Pr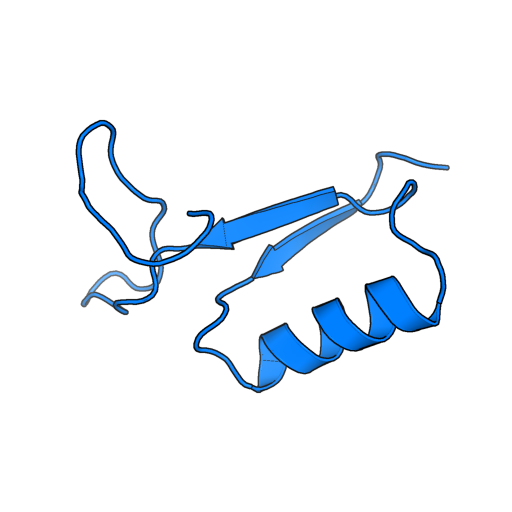otein AF-A0A0G4KY58-F1 (afdb_monomer_lite)

Organism: Verticillium longisporum (NCBI:txid100787)

Foldseek 3Di:
DAPPAEAEAEPLDPVRVVVVVVCVVVVVPRRYYYDYWANDADPVGTHHDDPPDDGPDDD

pLDDT: mean 92.57, std 7.97, range [61.38, 98.56]

Sequence (59 aa):
MAGRYHIYASYACPWAHRTLITRRLKGLDDMISFSVVHWHLGEKGWRFVEKGEDVPGDN

Radius of gyration: 12.65 Å; chains: 1; bounding box: 25×21×34 Å

Secondary structure (DSSP, 8-state):
-TTSEEEEE-TT-HHHHHHHHHHHHTT-TTTEEEEEPPSS-BTTB--PPPTT---SS--

Structure (mmCIF, N/CA/C/O backbone):
data_AF-A0A0G4KY58-F1
#
_entry.id   AF-A0A0G4KY58-F1
#
loop_
_atom_site.group_PDB
_atom_site.id
_atom_site.type_symbol
_atom_site.label_atom_id
_atom_site.label_alt_id
_atom_site.label_comp_id
_atom_site.label_asym_id
_atom_site.label_entity_id
_atom_site.label_seq_id
_atom_site.pdbx_PDB_ins_code
_atom_site.Cartn_x
_atom_site.Cartn_y
_atom_site.Cartn_z
_atom_site.occupancy
_atom_site.B_iso_or_equiv
_atom_site.auth_seq_id
_atom_site.auth_comp_id
_atom_site.auth_asym_id
_atom_site.auth_atom_id
_atom_site.pdbx_PDB_model_num
ATOM 1 N N . MET A 1 1 ? -11.803 7.878 14.151 1.00 70.88 1 MET A N 1
ATOM 2 C CA . MET A 1 1 ? -12.711 8.005 12.990 1.00 70.88 1 MET A CA 1
ATOM 3 C C . MET A 1 1 ? -12.251 7.027 11.925 1.00 70.88 1 MET A C 1
ATOM 5 O O . MET A 1 1 ? -11.064 7.045 11.611 1.00 70.88 1 MET A O 1
ATOM 9 N N . ALA A 1 2 ? -13.144 6.169 11.431 1.00 86.69 2 ALA A N 1
ATOM 10 C CA . ALA A 1 2 ? -12.867 5.303 10.283 1.00 86.69 2 ALA A CA 1
ATOM 11 C C . ALA A 1 2 ? -12.812 6.134 8.985 1.00 86.69 2 ALA A C 1
ATOM 13 O O . ALA A 1 2 ? -13.417 7.205 8.923 1.00 86.69 2 ALA A O 1
ATOM 14 N N . GLY A 1 3 ? -12.056 5.675 7.980 1.00 91.75 3 GLY A N 1
ATOM 15 C CA . GLY A 1 3 ? -12.003 6.307 6.652 1.00 91.75 3 GLY A CA 1
ATOM 16 C C . GLY A 1 3 ? -11.066 7.516 6.506 1.00 91.75 3 GLY A C 1
ATOM 17 O O . GLY A 1 3 ? -11.057 8.150 5.458 1.00 91.75 3 GLY A O 1
ATOM 18 N N . ARG A 1 4 ? -10.259 7.850 7.526 1.00 96.81 4 ARG A N 1
ATOM 19 C CA . ARG A 1 4 ? -9.278 8.957 7.453 1.00 96.81 4 ARG A CA 1
ATOM 20 C C . ARG A 1 4 ? -7.944 8.553 6.819 1.00 96.81 4 ARG A C 1
ATOM 22 O O . ARG A 1 4 ? -7.291 9.385 6.198 1.00 96.81 4 ARG A O 1
ATOM 29 N N . TYR A 1 5 ? -7.504 7.317 7.047 1.00 97.81 5 TYR A N 1
ATOM 30 C CA . TYR A 1 5 ? -6.171 6.851 6.669 1.00 97.81 5 TYR A CA 1
ATOM 31 C C . TYR A 1 5 ? -6.255 5.772 5.594 1.00 97.81 5 TYR A C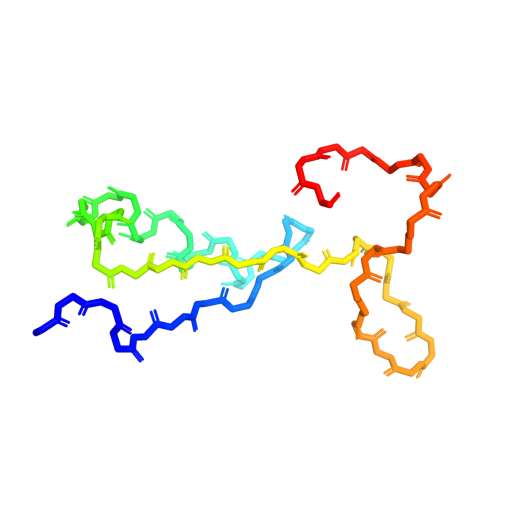 1
ATOM 33 O O . TYR A 1 5 ? -7.141 4.919 5.635 1.00 97.81 5 TYR A O 1
ATOM 41 N N . HIS A 1 6 ? -5.296 5.806 4.671 1.00 97.25 6 HIS A N 1
ATOM 42 C CA . HIS A 1 6 ? -5.158 4.849 3.583 1.00 97.25 6 HIS A CA 1
ATOM 43 C C . HIS A 1 6 ? -3.699 4.406 3.464 1.00 97.25 6 HIS A C 1
ATOM 45 O O . HIS A 1 6 ? -2.793 5.238 3.550 1.00 97.25 6 HIS A O 1
ATOM 51 N N . ILE A 1 7 ? -3.467 3.109 3.279 1.00 97.69 7 ILE A N 1
ATOM 52 C CA . ILE A 1 7 ? -2.129 2.541 3.084 1.00 97.69 7 ILE A CA 1
ATOM 53 C C . ILE A 1 7 ? -1.917 2.263 1.594 1.00 97.69 7 ILE A C 1
ATOM 55 O O . ILE A 1 7 ? -2.689 1.535 0.984 1.00 97.69 7 ILE A O 1
ATOM 59 N N . TYR A 1 8 ? -0.832 2.780 1.024 1.00 97.25 8 TYR A N 1
ATOM 60 C CA . TYR A 1 8 ? -0.337 2.338 -0.281 1.00 97.25 8 TYR A CA 1
ATOM 61 C C . TYR A 1 8 ? 0.783 1.323 -0.058 1.00 97.25 8 TYR A C 1
ATOM 63 O O . TYR A 1 8 ? 1.745 1.616 0.659 1.00 97.25 8 TYR A O 1
ATOM 71 N N . ALA A 1 9 ? 0.647 0.123 -0.618 1.00 96.56 9 ALA A N 1
ATOM 72 C CA . ALA A 1 9 ? 1.558 -0.989 -0.357 1.00 96.56 9 ALA A CA 1
ATOM 73 C C . ALA A 1 9 ? 1.917 -1.751 -1.635 1.00 96.56 9 ALA A C 1
ATOM 75 O O . ALA A 1 9 ? 1.172 -1.740 -2.601 1.00 96.56 9 ALA A O 1
ATOM 76 N N . SER A 1 10 ? 3.047 -2.453 -1.618 1.00 94.56 10 SER A N 1
ATOM 77 C CA . SER A 1 10 ? 3.393 -3.463 -2.622 1.00 94.56 10 SER A CA 1
ATOM 78 C C . SER A 1 10 ? 3.513 -4.807 -1.919 1.00 94.56 10 SER A C 1
ATOM 80 O O . SER A 1 10 ? 4.221 -4.899 -0.910 1.00 94.56 10 SER A O 1
ATOM 82 N N . TYR A 1 11 ? 2.871 -5.852 -2.448 1.00 94.00 11 TYR A N 1
ATOM 83 C CA . TYR A 1 11 ? 3.018 -7.206 -1.904 1.00 94.00 11 TYR A CA 1
ATOM 84 C C . TYR A 1 11 ? 4.451 -7.742 -2.017 1.00 94.00 11 TYR A C 1
ATOM 86 O O . TYR A 1 11 ? 4.854 -8.563 -1.196 1.00 94.00 11 TYR A O 1
ATOM 94 N N . ALA A 1 12 ? 5.246 -7.232 -2.964 1.00 93.31 12 ALA A N 1
ATOM 95 C CA . ALA A 1 12 ? 6.650 -7.609 -3.129 1.00 93.31 12 ALA A CA 1
ATOM 96 C C . ALA A 1 12 ? 7.580 -6.987 -2.066 1.00 93.31 12 ALA A C 1
ATOM 98 O O . ALA A 1 12 ? 8.728 -7.404 -1.918 1.00 93.31 12 ALA A O 1
ATOM 99 N N . CYS A 1 13 ? 7.119 -5.976 -1.323 1.00 95.44 13 CYS A N 1
ATOM 100 C CA . CYS A 1 13 ? 7.955 -5.215 -0.402 1.00 95.44 13 CYS A CA 1
ATOM 101 C C . CYS A 1 13 ? 7.852 -5.752 1.041 1.00 95.44 13 CYS A C 1
ATOM 103 O O . CYS A 1 13 ? 6.792 -5.625 1.663 1.00 95.44 13 CYS A O 1
ATOM 105 N N . PRO A 1 14 ? 8.948 -6.251 1.653 1.00 97.38 14 PRO A N 1
ATOM 106 C CA . PRO A 1 14 ? 8.906 -6.792 3.016 1.00 97.38 14 PRO A CA 1
ATOM 107 C C . PRO A 1 14 ? 8.590 -5.720 4.066 1.00 97.38 14 PRO A C 1
ATOM 109 O O . PRO A 1 14 ? 8.052 -6.022 5.130 1.00 97.38 14 PRO A O 1
ATOM 112 N N . TRP A 1 15 ? 8.896 -4.454 3.775 1.00 97.94 15 TRP A N 1
ATOM 113 C CA . TRP A 1 15 ? 8.598 -3.326 4.656 1.00 97.94 15 TRP A CA 1
ATOM 114 C C . TRP A 1 15 ? 7.100 -3.021 4.681 1.00 97.94 15 TRP A C 1
ATOM 116 O O . TRP A 1 15 ? 6.517 -2.906 5.757 1.00 97.94 15 TRP A O 1
ATOM 126 N N . ALA A 1 16 ? 6.467 -2.958 3.505 1.00 97.44 16 ALA A N 1
ATOM 127 C CA . ALA A 1 16 ? 5.024 -2.763 3.385 1.00 97.44 16 ALA A CA 1
ATOM 128 C C . ALA A 1 16 ? 4.256 -3.962 3.960 1.00 97.44 16 ALA A C 1
ATOM 130 O O . ALA A 1 16 ? 3.250 -3.794 4.642 1.00 97.44 16 ALA A O 1
ATOM 131 N N . HIS A 1 17 ? 4.779 -5.175 3.785 1.00 96.44 17 HIS A N 1
ATOM 132 C CA . HIS A 1 17 ? 4.151 -6.378 4.318 1.00 96.44 17 HIS A CA 1
ATOM 133 C C . HIS A 1 17 ? 3.988 -6.341 5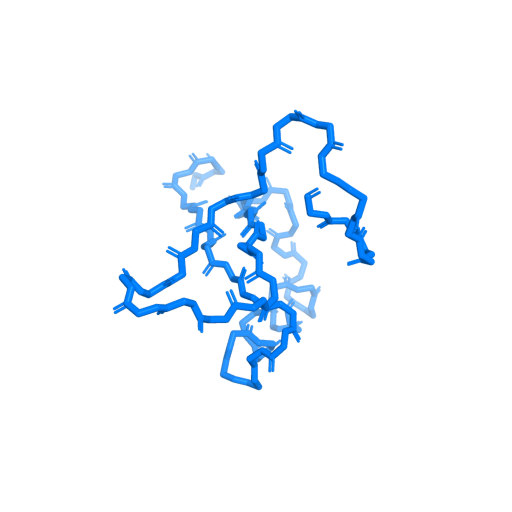.854 1.00 96.44 17 HIS A C 1
ATOM 135 O O . HIS A 1 17 ? 2.971 -6.791 6.381 1.00 96.44 17 HIS A O 1
ATOM 141 N N . ARG A 1 18 ? 4.920 -5.715 6.593 1.00 98.44 18 ARG A N 1
ATOM 142 C CA . ARG A 1 18 ? 4.794 -5.524 8.056 1.00 98.44 18 ARG A CA 1
ATOM 143 C C . ARG A 1 18 ? 3.555 -4.716 8.437 1.00 98.44 18 ARG A C 1
ATOM 145 O O . ARG A 1 18 ? 2.898 -5.038 9.431 1.00 98.44 18 ARG A O 1
ATOM 152 N N . THR A 1 19 ? 3.239 -3.666 7.676 1.00 98.19 19 THR A N 1
ATOM 153 C CA . THR A 1 19 ? 2.081 -2.810 7.968 1.00 98.19 19 THR A CA 1
ATOM 154 C C . THR A 1 19 ? 0.783 -3.549 7.668 1.00 98.19 19 THR A C 1
ATOM 156 O O . THR A 1 19 ? -0.137 -3.484 8.480 1.00 98.19 19 THR A O 1
ATOM 159 N N . LEU A 1 20 ? 0.736 -4.331 6.584 1.00 97.38 20 LEU A N 1
ATOM 160 C CA . LEU A 1 20 ? -0.423 -5.153 6.224 1.00 97.38 20 LEU A CA 1
ATOM 161 C C . LEU A 1 20 ? -0.683 -6.276 7.241 1.00 97.38 20 LEU A C 1
ATOM 163 O O . LEU A 1 20 ? -1.820 -6.435 7.688 1.00 97.38 20 LEU A O 1
ATOM 167 N N . ILE A 1 21 ? 0.361 -6.991 7.686 1.00 98.19 21 ILE A N 1
ATOM 168 C CA . ILE A 1 21 ? 0.239 -7.981 8.771 1.00 98.19 21 ILE A CA 1
ATOM 169 C C . ILE A 1 21 ? -0.299 -7.306 10.034 1.00 98.19 21 ILE A C 1
ATOM 171 O O . ILE A 1 21 ? -1.267 -7.776 10.628 1.00 98.19 21 ILE A O 1
ATOM 175 N N . THR A 1 22 ? 0.305 -6.190 10.449 1.00 98.50 22 THR A N 1
ATOM 176 C CA . THR A 1 22 ? -0.092 -5.499 11.684 1.00 98.50 22 THR A CA 1
ATOM 177 C C . THR A 1 22 ? -1.527 -4.988 11.597 1.00 98.50 22 THR A C 1
ATOM 179 O O . THR A 1 22 ? -2.283 -5.148 12.554 1.00 98.50 22 THR A O 1
ATOM 182 N N . ARG A 1 23 ? -1.930 -4.433 10.447 1.00 97.81 23 ARG A N 1
ATOM 183 C CA . ARG A 1 23 ? -3.307 -4.004 10.169 1.00 97.81 23 ARG A CA 1
ATOM 184 C C . ARG A 1 23 ? -4.289 -5.145 10.429 1.00 97.81 23 ARG A C 1
ATOM 186 O O . ARG A 1 23 ? -5.265 -4.936 11.146 1.00 97.81 23 ARG A O 1
ATOM 193 N N . ARG A 1 24 ? -3.998 -6.345 9.915 1.00 97.75 24 ARG A N 1
ATOM 194 C CA . ARG A 1 24 ? -4.858 -7.519 10.104 1.00 97.75 24 ARG A CA 1
ATOM 195 C C . ARG A 1 24 ? -4.845 -8.031 11.544 1.00 97.75 24 ARG A C 1
ATOM 197 O O . ARG A 1 24 ? -5.904 -8.236 12.124 1.00 97.75 24 ARG A O 1
ATOM 204 N N . LEU A 1 25 ? -3.668 -8.185 12.152 1.00 98.56 25 LEU A N 1
ATOM 205 C CA . LEU A 1 25 ? -3.533 -8.665 13.536 1.00 98.56 25 LEU A CA 1
ATOM 206 C C . LEU A 1 25 ? -4.183 -7.732 14.565 1.00 98.56 25 LEU A C 1
ATOM 208 O O . LEU A 1 25 ? -4.560 -8.174 15.648 1.00 98.56 25 LEU A O 1
ATOM 212 N N . LYS A 1 26 ? -4.296 -6.440 14.250 1.00 98.12 26 LYS A N 1
ATOM 213 C CA . LYS A 1 26 ? -4.957 -5.442 15.098 1.00 98.12 26 LYS A CA 1
ATOM 214 C C . LYS A 1 26 ? -6.431 -5.221 14.749 1.00 98.12 26 LYS A C 1
ATOM 216 O O . LYS A 1 26 ? -7.050 -4.369 15.377 1.00 98.12 26 LYS A O 1
ATOM 221 N N . GLY A 1 27 ? -6.987 -5.962 13.786 1.00 97.00 27 GLY A N 1
ATOM 222 C CA . GLY A 1 27 ? -8.390 -5.833 13.382 1.00 97.00 27 GLY A CA 1
ATOM 223 C C . GLY A 1 27 ? -8.734 -4.450 12.824 1.00 97.00 27 GLY A C 1
ATOM 224 O O . GLY A 1 27 ? -9.832 -3.952 13.040 1.00 97.00 27 GLY A O 1
ATOM 225 N N . LEU A 1 28 ? -7.790 -3.797 12.140 1.00 97.38 28 LEU A N 1
ATOM 226 C CA . LEU A 1 28 ? -7.969 -2.442 11.599 1.00 97.38 28 LEU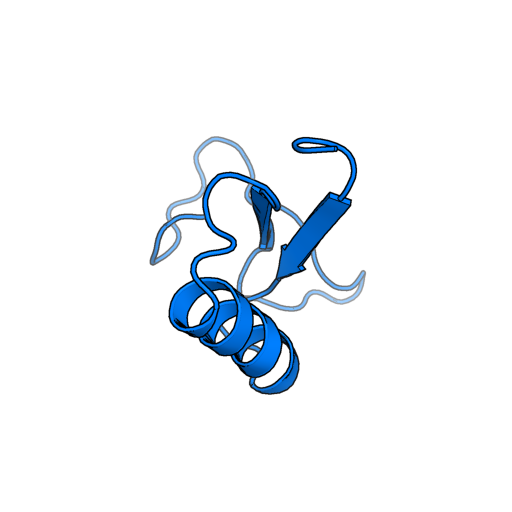 A CA 1
ATOM 227 C C . LEU A 1 28 ? -8.610 -2.435 10.205 1.00 97.38 28 LEU A C 1
ATOM 229 O O . LEU A 1 28 ? -8.549 -1.418 9.510 1.00 97.38 28 LEU A O 1
ATOM 233 N N . ASP A 1 29 ? -9.195 -3.560 9.789 1.00 95.50 29 ASP A N 1
ATOM 234 C CA . ASP A 1 29 ? -9.678 -3.765 8.429 1.00 95.50 29 ASP A CA 1
ATOM 235 C C . ASP A 1 29 ? -10.716 -2.717 8.003 1.00 95.50 29 ASP A C 1
ATOM 237 O O . ASP A 1 29 ? -10.581 -2.123 6.932 1.00 95.50 29 ASP A O 1
ATOM 241 N N . ASP A 1 30 ? -11.661 -2.415 8.895 1.00 95.94 30 ASP A N 1
ATOM 242 C CA . ASP A 1 30 ? -12.764 -1.474 8.656 1.00 95.94 30 ASP A CA 1
ATOM 243 C C . ASP A 1 30 ? -12.368 0.001 8.845 1.00 95.94 30 ASP A C 1
ATOM 245 O O . ASP A 1 30 ? -13.118 0.915 8.501 1.00 95.94 30 ASP A O 1
ATOM 249 N N . MET A 1 31 ? -11.192 0.268 9.425 1.00 96.44 31 MET A N 1
ATOM 250 C CA . MET A 1 31 ? -10.751 1.632 9.746 1.00 96.44 31 MET A CA 1
ATOM 251 C C . MET A 1 31 ? -9.754 2.194 8.737 1.00 96.44 31 MET A C 1
ATOM 253 O O . MET A 1 31 ? -9.761 3.406 8.493 1.00 96.44 31 MET A O 1
ATOM 257 N N . ILE A 1 32 ? -8.887 1.334 8.198 1.00 97.25 32 ILE A N 1
ATOM 258 C CA . ILE A 1 32 ? -7.779 1.710 7.321 1.00 97.25 32 ILE A CA 1
ATOM 259 C C . ILE A 1 32 ? -7.898 0.900 6.035 1.00 97.25 32 ILE A C 1
ATOM 261 O O . ILE A 1 32 ? -7.633 -0.304 6.019 1.00 97.25 32 ILE A O 1
ATOM 265 N N . SER A 1 33 ? -8.276 1.557 4.945 1.00 96.69 33 SER A N 1
ATOM 266 C CA . SER A 1 33 ? -8.259 0.947 3.616 1.00 96.69 33 SER A CA 1
ATOM 267 C C . SER A 1 33 ? -6.832 0.882 3.068 1.00 96.69 33 SER A C 1
ATOM 269 O O . SER A 1 33 ? -5.921 1.549 3.572 1.00 96.69 33 SER A O 1
ATOM 271 N N . PHE A 1 34 ? -6.616 0.056 2.048 1.00 96.69 34 PHE A N 1
ATOM 272 C CA . PHE A 1 34 ? -5.334 -0.000 1.360 1.00 96.69 34 PHE A CA 1
ATOM 273 C C . PHE A 1 34 ? -5.515 -0.235 -0.136 1.00 96.69 34 PHE A C 1
ATOM 275 O O . PHE A 1 34 ? -6.526 -0.798 -0.551 1.00 96.69 34 PHE A O 1
ATOM 282 N N . SER A 1 35 ? -4.530 0.208 -0.911 1.00 95.44 35 SER A N 1
ATOM 283 C CA . SER A 1 35 ? -4.401 -0.065 -2.342 1.00 95.44 35 SER A CA 1
ATOM 284 C C . SER A 1 35 ? -3.027 -0.651 -2.610 1.00 95.44 35 SER A C 1
ATOM 286 O O . SER A 1 35 ? -2.039 -0.263 -1.968 1.00 95.44 35 SER A O 1
ATOM 288 N N . VAL A 1 36 ? -2.967 -1.572 -3.565 1.00 94.50 36 VAL A N 1
ATOM 289 C CA . VAL A 1 36 ? -1.728 -2.245 -3.935 1.00 94.50 36 VAL A CA 1
ATOM 290 C C . VAL A 1 36 ? -1.178 -1.632 -5.217 1.00 94.50 36 VAL A C 1
ATOM 292 O O . VAL A 1 36 ? -1.916 -1.349 -6.156 1.00 94.50 36 VAL A O 1
ATOM 295 N N . VAL A 1 37 ? 0.120 -1.343 -5.222 1.00 94.44 37 VAL A N 1
ATOM 296 C CA . VAL A 1 37 ? 0.837 -0.893 -6.417 1.00 94.44 37 VAL A CA 1
ATOM 297 C C . VAL A 1 37 ? 1.375 -2.092 -7.188 1.00 94.44 37 VAL A C 1
ATOM 299 O O . VAL A 1 37 ? 1.653 -3.146 -6.614 1.00 94.44 37 VAL A O 1
ATOM 302 N N . HIS A 1 38 ? 1.594 -1.894 -8.483 1.00 93.88 38 HIS A N 1
ATOM 303 C CA . HIS A 1 38 ? 2.179 -2.878 -9.380 1.00 93.88 38 HIS A CA 1
ATOM 304 C C . HIS A 1 38 ? 3.484 -3.456 -8.801 1.00 93.88 38 HIS A C 1
ATOM 306 O O . HIS A 1 38 ? 4.315 -2.722 -8.269 1.00 93.88 38 HIS A O 1
ATOM 312 N N . TRP A 1 39 ? 3.688 -4.771 -8.914 1.00 92.19 39 TRP A N 1
ATOM 313 C CA . TRP A 1 39 ? 4.832 -5.485 -8.324 1.00 92.19 39 TRP A CA 1
ATOM 314 C C . TRP A 1 39 ? 6.185 -5.097 -8.944 1.00 92.19 39 TRP A C 1
ATOM 316 O O . TRP A 1 39 ? 7.206 -5.094 -8.257 1.00 92.19 39 TRP A O 1
ATOM 326 N N . HIS A 1 40 ? 6.199 -4.771 -10.237 1.00 92.06 40 HIS A N 1
ATOM 327 C CA . HIS A 1 40 ? 7.391 -4.321 -10.953 1.00 92.06 40 HIS A CA 1
ATOM 328 C C . HIS A 1 40 ? 7.697 -2.855 -10.638 1.00 92.06 40 HIS A C 1
ATOM 330 O O . HIS A 1 40 ? 6.886 -1.970 -10.927 1.00 92.06 40 HIS A O 1
ATOM 336 N N . LEU A 1 41 ? 8.890 -2.609 -10.099 1.00 92.81 41 LEU A N 1
ATOM 337 C CA . LEU A 1 41 ? 9.418 -1.271 -9.867 1.00 92.81 41 LEU A CA 1
ATOM 338 C C . LEU A 1 41 ? 10.056 -0.741 -11.158 1.00 92.81 41 LEU A C 1
ATOM 340 O O . LEU A 1 41 ? 11.130 -1.190 -11.550 1.00 92.81 41 LEU A O 1
ATOM 344 N N . GLY A 1 42 ? 9.389 0.205 -11.819 1.00 92.50 42 GLY A N 1
ATOM 345 C CA . GLY A 1 42 ? 9.926 0.853 -13.016 1.00 92.50 42 GLY A CA 1
ATOM 346 C C . GLY A 1 42 ? 10.928 1.964 -12.690 1.00 92.50 42 GLY A C 1
ATOM 347 O O . GLY A 1 42 ? 11.089 2.366 -11.539 1.00 92.50 42 GLY A O 1
ATOM 348 N N . GLU A 1 43 ? 11.546 2.539 -13.722 1.00 95.62 43 GLU A N 1
ATOM 349 C CA . GLU A 1 43 ? 12.508 3.648 -13.577 1.00 95.62 43 GLU A CA 1
ATOM 350 C C . GLU A 1 43 ? 11.906 4.902 -12.922 1.00 95.62 43 GLU A C 1
ATOM 352 O O . GLU A 1 43 ? 12.601 5.651 -12.241 1.00 95.62 43 GLU A O 1
ATOM 357 N N . LYS A 1 44 ? 10.594 5.120 -13.087 1.00 95.75 44 LYS A N 1
ATOM 358 C CA . LYS A 1 44 ? 9.845 6.214 -12.439 1.00 95.75 44 LYS A CA 1
ATOM 359 C C . LYS A 1 44 ? 9.281 5.833 -11.065 1.00 95.75 44 LYS A C 1
ATOM 361 O O . LYS A 1 44 ? 8.502 6.590 -10.492 1.00 95.75 44 LYS A O 1
ATOM 366 N N . GLY A 1 45 ? 9.664 4.673 -10.537 1.00 95.69 45 GLY A N 1
ATOM 367 C CA . GLY A 1 45 ? 9.191 4.152 -9.264 1.00 95.69 45 GLY A CA 1
ATOM 368 C C . GLY A 1 45 ? 7.926 3.301 -9.380 1.00 95.69 45 GLY A C 1
ATOM 369 O O . GLY A 1 45 ? 7.633 2.701 -10.417 1.00 95.69 45 GLY A O 1
ATOM 370 N N . TRP A 1 46 ? 7.207 3.205 -8.262 1.00 95.56 46 TRP A N 1
ATOM 371 C CA . TRP A 1 46 ? 5.973 2.433 -8.151 1.00 95.56 46 TRP A CA 1
ATOM 372 C C . TRP A 1 46 ? 4.837 3.087 -8.940 1.00 95.56 46 TRP A C 1
ATOM 374 O O . TRP A 1 46 ? 4.700 4.310 -8.949 1.00 95.56 46 TRP A O 1
ATOM 384 N N . ARG A 1 47 ? 3.987 2.261 -9.553 1.00 94.88 47 ARG A N 1
ATOM 385 C CA . ARG A 1 47 ? 2.794 2.694 -10.292 1.00 94.88 47 ARG A CA 1
ATOM 386 C C . ARG A 1 47 ? 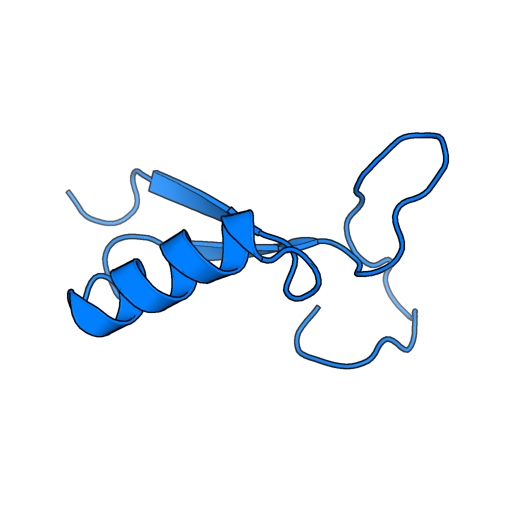1.595 1.818 -9.956 1.00 94.88 47 ARG A C 1
ATOM 388 O O . ARG A 1 47 ? 1.765 0.723 -9.432 1.00 94.88 47 ARG A O 1
ATOM 395 N N . PHE A 1 48 ? 0.401 2.272 -10.307 1.00 94.19 48 PHE A N 1
ATOM 396 C CA . PHE A 1 48 ? -0.785 1.417 -10.311 1.00 94.19 48 PHE A CA 1
ATOM 397 C C . PHE A 1 48 ? -0.865 0.596 -11.603 1.00 94.19 48 PHE A C 1
ATOM 399 O O . PHE A 1 48 ? -0.195 0.909 -12.596 1.00 94.19 48 PHE A O 1
ATOM 406 N N . VAL A 1 49 ? -1.653 -0.473 -11.557 1.00 92.06 49 VAL A N 1
ATOM 407 C CA . VAL A 1 49 ? -1.942 -1.326 -12.712 1.00 92.06 49 VAL A CA 1
ATOM 408 C C . VAL A 1 49 ? -2.817 -0.565 -13.698 1.00 92.06 49 VAL A C 1
ATOM 410 O O . VAL A 1 49 ? -3.703 0.198 -13.304 1.00 92.06 49 VAL A O 1
ATOM 413 N N . GLU A 1 50 ? -2.552 -0.750 -14.986 1.00 89.81 50 GLU A N 1
ATOM 414 C CA . GLU A 1 50 ? -3.371 -0.156 -16.036 1.00 89.81 50 GLU A CA 1
ATOM 415 C C . GLU A 1 50 ? -4.523 -1.084 -16.430 1.00 89.81 50 GLU A C 1
ATOM 417 O O . GLU A 1 50 ? -4.458 -2.308 -16.314 1.00 89.81 50 GLU A O 1
ATOM 422 N N . LYS A 1 51 ? -5.618 -0.498 -16.919 1.00 85.38 51 LYS A N 1
ATOM 423 C CA . LYS A 1 51 ? -6.799 -1.268 -17.311 1.00 85.38 51 LYS A CA 1
ATOM 424 C C . LYS A 1 51 ? -6.453 -2.224 -18.461 1.00 85.38 51 LYS A C 1
ATOM 426 O O . LYS A 1 51 ? -6.200 -1.772 -19.573 1.00 85.38 51 LYS A O 1
ATOM 431 N N . GLY A 1 52 ? -6.542 -3.530 -18.204 1.00 83.38 52 GLY A N 1
ATOM 432 C CA . GLY A 1 52 ? -6.288 -4.590 -19.189 1.00 83.38 52 GLY A CA 1
ATOM 433 C C . GLY A 1 52 ? -4.917 -5.259 -19.072 1.00 83.38 52 GLY A C 1
ATOM 434 O O . GLY A 1 52 ? -4.614 -6.133 -19.878 1.00 83.38 52 GLY A O 1
ATOM 435 N N . GLU A 1 53 ? -4.103 -4.870 -18.090 1.00 87.06 53 GLU A N 1
ATOM 436 C CA . GLU A 1 53 ? -2.848 -5.549 -17.771 1.00 87.06 53 GLU A CA 1
ATOM 437 C C . GLU A 1 53 ? -3.129 -6.829 -16.962 1.00 87.06 53 GLU A C 1
ATOM 439 O O . GLU A 1 53 ? -3.818 -6.780 -15.944 1.00 87.06 53 GLU A O 1
ATOM 444 N N . ASP A 1 54 ? -2.622 -7.977 -17.422 1.00 85.25 54 ASP A N 1
ATOM 445 C CA . ASP A 1 54 ? -2.731 -9.249 -16.696 1.00 85.25 54 ASP A CA 1
ATOM 446 C C . ASP A 1 54 ? -1.565 -9.372 -15.710 1.00 85.25 54 ASP A C 1
ATOM 448 O O . ASP A 1 54 ? -0.415 -9.594 -16.103 1.00 85.25 54 ASP A O 1
ATOM 452 N 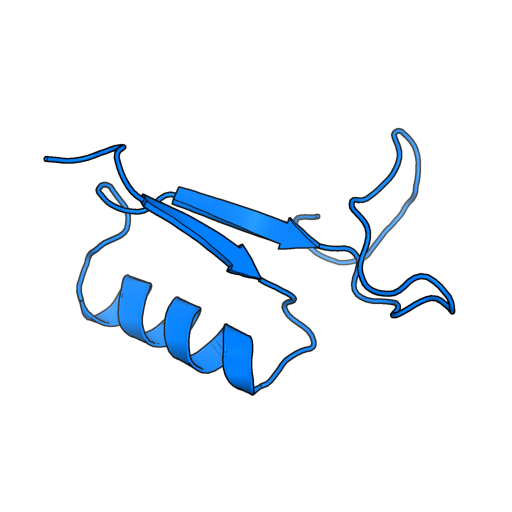N . VAL A 1 55 ? -1.853 -9.162 -14.426 1.00 84.31 55 VAL A N 1
ATOM 453 C CA . VAL A 1 55 ? -0.855 -9.177 -13.354 1.00 84.31 55 VAL A CA 1
ATOM 454 C C . VAL A 1 55 ? -1.259 -10.145 -12.244 1.00 84.31 55 VAL A C 1
ATOM 456 O O . VAL A 1 55 ? -2.436 -10.265 -11.914 1.00 84.31 55 VAL A O 1
ATOM 459 N N . PRO A 1 56 ? -0.291 -10.836 -11.620 1.00 80.12 56 PRO A N 1
ATOM 460 C CA . PRO A 1 56 ? -0.585 -11.764 -10.539 1.00 80.12 56 PRO A CA 1
ATOM 461 C C . PRO A 1 56 ? -1.035 -11.039 -9.261 1.00 80.12 56 PRO A C 1
ATOM 463 O O . PRO A 1 56 ? -0.392 -10.087 -8.811 1.00 80.12 56 PRO A O 1
ATOM 466 N N . GLY A 1 57 ? -2.079 -11.579 -8.625 1.00 70.62 57 GLY A N 1
ATOM 467 C CA . GLY A 1 57 ? -2.625 -11.101 -7.351 1.00 70.62 57 GLY A CA 1
ATOM 468 C C . GLY A 1 57 ? -3.686 -10.007 -7.502 1.00 70.62 57 GLY A C 1
ATOM 469 O O . GLY A 1 57 ? -4.003 -9.587 -8.607 1.00 70.62 57 GLY A O 1
ATOM 470 N N . ASP A 1 58 ? -4.234 -9.554 -6.374 1.00 67.62 58 ASP A N 1
ATOM 471 C CA . ASP A 1 58 ? -5.203 -8.453 -6.338 1.00 67.62 58 ASP A CA 1
ATOM 472 C C . ASP A 1 58 ? -4.470 -7.111 -6.542 1.00 67.62 58 ASP A C 1
ATOM 474 O O . ASP A 1 58 ? -4.044 -6.487 -5.565 1.00 67.62 58 ASP A O 1
ATOM 478 N N . ASN A 1 59 ? -4.275 -6.689 -7.799 1.00 61.38 59 ASN A N 1
ATOM 479 C CA . ASN A 1 59 ? -3.724 -5.376 -8.166 1.00 61.38 59 ASN A CA 1
ATOM 480 C C . ASN A 1 59 ? -4.580 -4.664 -9.220 1.00 61.38 59 ASN A C 1
ATOM 482 O O . ASN A 1 59 ? -5.028 -5.341 -10.170 1.00 61.38 59 ASN A O 1
#

InterPro domains:
  IPR004045 Glutathione S-transferase, N-terminal [PF13409] (12-35)
  IPR016639 Glutathione S-transferase Omega/GSH [PTHR32419] (2-53)
  IPR036249 Thioredoxin-like superfamily [SSF52833] (2-51)